Protein AF-A0A060ZR91-F1 (afdb_monomer)

Mean predicted aligned error: 13.42 Å

Solvent-accessible surface area (backbone atoms only — not comparable to full-atom values): 5921 Å² total; per-residue (Å²): 118,66,68,64,54,51,54,52,54,58,44,62,75,67,78,54,93,69,75,80,86,73,86,86,82,72,82,90,55,74,85,43,60,79,54,39,45,56,66,61,23,50,53,33,44,53,58,40,49,58,61,42,46,79,79,43,88,68,94,78,86,84,88,86,74,89,71,69,62,54,81,82,82,74,76,83,83,82,81,69,82,80,74,78,81,121

Structure (mmCIF, N/CA/C/O backbone):
data_AF-A0A060ZR91-F1
#
_entry.id   AF-A0A060ZR91-F1
#
loop_
_atom_site.group_PDB
_atom_site.id
_atom_site.type_symbol
_atom_site.label_atom_id
_atom_site.label_alt_id
_atom_site.label_comp_id
_atom_site.label_asym_id
_atom_site.label_entity_id
_atom_site.label_seq_id
_atom_site.pdbx_PDB_ins_code
_atom_site.Cartn_x
_atom_site.Cartn_y
_atom_site.Cartn_z
_atom_site.occupancy
_atom_site.B_iso_or_equiv
_atom_site.auth_seq_id
_atom_site.auth_comp_id
_atom_site.auth_asym_id
_atom_site.auth_atom_id
_atom_site.pdbx_PDB_model_num
ATOM 1 N N . MET A 1 1 ? -17.337 1.156 -10.558 1.00 53.50 1 MET A N 1
ATOM 2 C CA . MET A 1 1 ? -17.754 -0.257 -10.386 1.00 53.50 1 MET A CA 1
ATOM 3 C C . MET A 1 1 ? -16.920 -1.244 -11.204 1.00 53.50 1 MET A C 1
ATOM 5 O O . MET A 1 1 ? -16.937 -2.422 -10.882 1.00 53.50 1 MET A O 1
ATOM 9 N N . GLU A 1 2 ? -16.153 -0.812 -12.210 1.00 60.34 2 GLU A N 1
ATOM 10 C CA . GLU A 1 2 ? -15.430 -1.740 -13.099 1.00 60.34 2 GLU A CA 1
ATOM 11 C C . GLU A 1 2 ? -14.220 -2.430 -12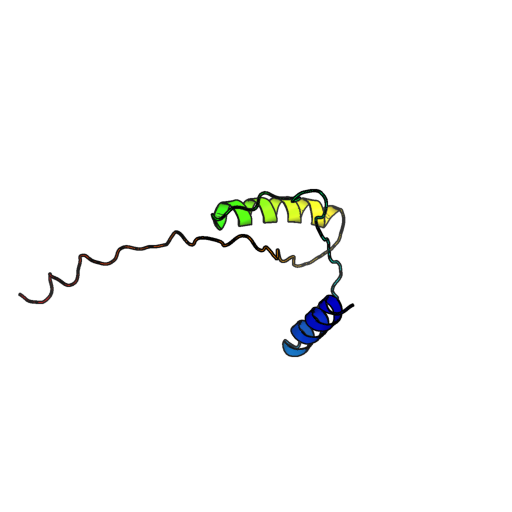.451 1.00 60.34 2 GLU A C 1
ATOM 13 O O . GLU A 1 2 ? -14.036 -3.632 -12.627 1.00 60.34 2 GLU A O 1
ATOM 18 N N . ILE A 1 3 ? -13.445 -1.715 -11.626 1.00 59.00 3 ILE A N 1
ATOM 19 C CA . ILE A 1 3 ? -12.251 -2.271 -10.962 1.00 59.00 3 ILE A CA 1
ATOM 20 C C . ILE A 1 3 ? -12.623 -3.419 -10.013 1.00 59.00 3 ILE A C 1
ATOM 22 O O . ILE A 1 3 ? -11.979 -4.463 -10.026 1.00 59.00 3 ILE A O 1
ATOM 26 N N . ALA A 1 4 ? -13.702 -3.266 -9.239 1.00 56.84 4 ALA A N 1
ATOM 27 C CA . ALA A 1 4 ? -14.180 -4.303 -8.323 1.00 56.84 4 ALA A CA 1
ATOM 28 C C . ALA A 1 4 ? -14.539 -5.609 -9.057 1.00 56.84 4 ALA A C 1
ATOM 30 O O . ALA A 1 4 ? -14.244 -6.694 -8.566 1.00 56.84 4 ALA A O 1
ATOM 31 N N . ASN A 1 5 ? -15.102 -5.503 -10.265 1.00 64.50 5 ASN A N 1
ATOM 32 C CA . ASN A 1 5 ? -15.428 -6.653 -11.109 1.00 64.50 5 ASN A CA 1
ATOM 33 C C . ASN A 1 5 ? -14.178 -7.347 -11.672 1.00 64.50 5 ASN A C 1
ATOM 35 O O . ASN A 1 5 ? -14.160 -8.567 -11.828 1.00 64.50 5 ASN A O 1
ATOM 39 N N . TYR A 1 6 ? -13.129 -6.583 -11.985 1.00 65.31 6 TYR A N 1
ATOM 40 C CA . TYR A 1 6 ? -11.868 -7.144 -12.473 1.00 65.31 6 TYR A CA 1
ATOM 41 C C . TYR A 1 6 ? -11.128 -7.903 -11.369 1.00 65.31 6 TYR A C 1
ATOM 43 O O . TYR A 1 6 ? -10.629 -9.006 -11.584 1.00 65.31 6 TYR A O 1
ATOM 51 N N . VAL A 1 7 ? -11.129 -7.331 -10.165 1.00 59.34 7 VAL A N 1
ATOM 52 C CA . VAL A 1 7 ? -10.577 -7.937 -8.953 1.00 59.34 7 VAL A CA 1
ATOM 53 C C . VAL A 1 7 ? -11.303 -9.250 -8.628 1.00 59.34 7 VAL A C 1
ATOM 55 O O . VAL A 1 7 ? -10.644 -10.268 -8.425 1.00 59.34 7 VAL A O 1
ATOM 58 N N . ASP A 1 8 ? -12.641 -9.267 -8.671 1.00 61.75 8 ASP A N 1
ATOM 59 C CA . ASP A 1 8 ? -13.433 -10.488 -8.449 1.00 61.75 8 ASP A CA 1
ATOM 60 C C . ASP A 1 8 ? -13.105 -11.585 -9.480 1.00 61.75 8 ASP A C 1
ATOM 62 O O . ASP A 1 8 ? -12.813 -12.724 -9.110 1.00 61.75 8 ASP A O 1
ATOM 66 N N . LYS A 1 9 ? -13.041 -11.238 -10.776 1.00 64.62 9 LYS A N 1
ATOM 67 C CA . LYS A 1 9 ? -12.675 -12.182 -11.850 1.00 64.62 9 LYS A CA 1
ATOM 68 C C . LYS A 1 9 ? -11.263 -12.751 -11.700 1.00 64.62 9 LYS A C 1
ATOM 70 O O . LYS A 1 9 ? -11.074 -13.946 -11.923 1.00 64.62 9 LYS A O 1
ATOM 75 N N . PHE A 1 10 ? -10.287 -11.925 -11.323 1.00 63.41 10 PHE A N 1
ATOM 76 C CA . PHE A 1 10 ? -8.897 -12.352 -11.156 1.00 63.41 10 PHE A CA 1
ATOM 77 C C . PHE A 1 10 ? -8.749 -13.383 -10.026 1.00 63.41 10 PHE A C 1
ATOM 79 O O . PHE A 1 10 ? -8.115 -14.421 -10.212 1.00 63.41 10 PHE A O 1
ATOM 86 N N . TYR A 1 11 ? -9.394 -13.154 -8.877 1.00 52.47 11 TYR A N 1
ATOM 87 C CA . TYR A 1 11 ? -9.318 -14.081 -7.743 1.00 52.47 11 TYR A CA 1
ATOM 88 C C . TYR A 1 11 ? -10.123 -15.370 -7.956 1.00 52.47 11 TYR A C 1
ATOM 90 O O . TYR A 1 11 ? -9.710 -16.434 -7.490 1.00 52.47 11 TYR A O 1
ATOM 98 N N . ARG A 1 12 ? -11.221 -15.317 -8.721 1.00 55.16 12 ARG A N 1
ATOM 99 C CA . ARG A 1 12 ? -12.025 -16.503 -9.066 1.00 55.16 12 ARG A CA 1
ATOM 100 C C . ARG A 1 12 ? -11.264 -17.495 -9.952 1.00 55.16 12 ARG A C 1
ATOM 102 O O . ARG A 1 12 ? -11.447 -18.699 -9.799 1.00 55.16 12 ARG A O 1
ATOM 109 N N . ALA A 1 13 ? -10.388 -17.001 -10.830 1.00 52.78 13 ALA A N 1
ATOM 110 C CA . ALA A 1 13 ? -9.567 -17.822 -11.725 1.00 52.78 13 ALA A CA 1
ATOM 111 C C . ALA A 1 13 ? -8.453 -18.611 -11.005 1.00 52.78 13 ALA A C 1
ATOM 113 O O . ALA A 1 13 ? -7.957 -19.595 -11.545 1.00 52.78 13 ALA A O 1
ATOM 114 N N . LEU A 1 14 ? -8.077 -18.210 -9.785 1.00 52.59 14 LEU A N 1
ATOM 115 C CA . LEU A 1 14 ? -6.988 -18.826 -9.015 1.00 52.59 14 LEU A CA 1
ATOM 116 C C . LEU A 1 14 ? -7.464 -19.900 -8.017 1.00 52.59 14 LEU A C 1
ATOM 118 O O . LEU A 1 14 ? -6.638 -20.488 -7.328 1.00 52.59 14 LEU A O 1
ATOM 122 N N . ASN A 1 15 ? -8.773 -20.179 -7.937 1.00 43.72 15 ASN A N 1
ATOM 123 C CA . ASN A 1 15 ? -9.385 -21.168 -7.030 1.00 43.72 15 ASN A CA 1
ATOM 124 C C . ASN A 1 15 ? -9.018 -20.995 -5.536 1.00 43.72 15 ASN A C 1
ATOM 126 O O . ASN A 1 15 ? -9.015 -21.954 -4.765 1.00 43.72 15 ASN A O 1
ATOM 130 N N . ILE A 1 16 ? -8.726 -19.765 -5.108 1.00 46.72 16 ILE A N 1
ATOM 131 C CA . ILE A 1 16 ? -8.491 -19.418 -3.703 1.00 46.72 16 ILE A CA 1
ATOM 132 C C . ILE A 1 16 ? -9.704 -18.616 -3.218 1.00 46.72 16 ILE A C 1
ATOM 134 O O . ILE A 1 16 ? -10.004 -17.551 -3.754 1.00 46.72 16 ILE A O 1
ATOM 138 N N . ARG A 1 17 ? -10.400 -19.084 -2.172 1.00 45.78 17 ARG A N 1
ATOM 139 C CA . ARG A 1 17 ? -11.349 -18.243 -1.420 1.00 45.78 17 ARG A CA 1
ATOM 140 C C . ARG A 1 17 ? -10.556 -17.257 -0.562 1.00 45.78 17 ARG A C 1
ATOM 142 O O . ARG A 1 17 ? -10.344 -17.497 0.621 1.00 45.78 17 ARG A O 1
ATOM 149 N N . VAL A 1 18 ? -10.109 -16.154 -1.155 1.00 50.94 18 VAL A N 1
ATOM 150 C CA . VAL A 1 18 ? -9.647 -14.989 -0.393 1.00 50.94 18 VAL A CA 1
ATOM 151 C C . VAL A 1 18 ? -10.870 -14.097 -0.192 1.00 50.94 18 VAL A C 1
ATOM 153 O O . VAL A 1 18 ? -11.249 -13.402 -1.135 1.00 50.94 18 VAL A O 1
ATOM 156 N N . PRO A 1 19 ? -11.549 -14.089 0.972 1.00 51.19 19 PRO A N 1
ATOM 157 C CA . PRO A 1 19 ? -12.416 -12.959 1.257 1.00 51.19 19 PRO A CA 1
ATOM 158 C C . PRO A 1 19 ? -11.518 -11.721 1.194 1.00 51.19 19 PRO A C 1
ATOM 160 O O . PRO A 1 19 ? -10.522 -11.652 1.914 1.00 51.19 19 PRO A O 1
ATOM 163 N N . LEU A 1 20 ? -11.807 -10.769 0.305 1.00 53.62 20 LEU A N 1
ATOM 164 C CA . LEU A 1 20 ? -11.121 -9.482 0.317 1.00 53.62 20 LEU A CA 1
ATOM 165 C C . LEU A 1 20 ? -11.538 -8.776 1.610 1.00 53.62 20 LEU A C 1
ATOM 167 O O . LEU A 1 20 ? -12.519 -8.040 1.655 1.00 53.62 20 LEU A O 1
ATOM 171 N N . ILE A 1 21 ? -10.820 -9.059 2.694 1.00 62.69 21 ILE A N 1
ATOM 172 C CA . ILE A 1 21 ? -11.169 -8.577 4.031 1.00 62.69 21 ILE A CA 1
ATOM 173 C 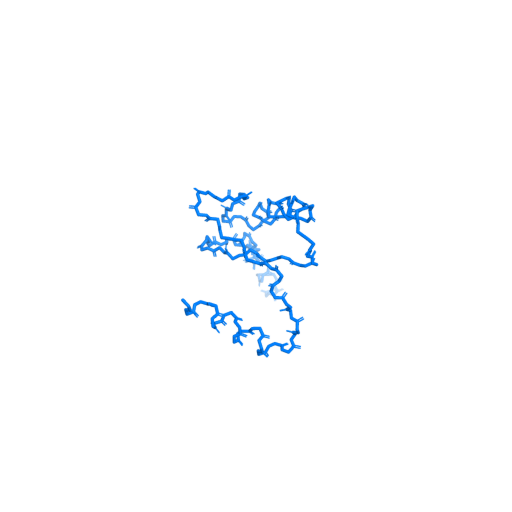C . ILE A 1 21 ? -11.009 -7.053 4.104 1.00 62.69 21 ILE A C 1
ATOM 175 O O . ILE A 1 21 ? -11.612 -6.409 4.961 1.00 62.69 21 ILE A O 1
ATOM 179 N N . GLY A 1 22 ? -10.228 -6.444 3.199 1.00 67.44 22 GLY A N 1
ATOM 180 C CA . GLY A 1 22 ? -10.070 -4.999 3.076 1.00 67.44 22 GLY A CA 1
ATOM 181 C C . GLY A 1 22 ? -9.357 -4.540 1.810 1.00 67.44 22 GLY A C 1
ATOM 182 O O . GLY A 1 22 ? -8.459 -5.215 1.321 1.00 67.44 22 GLY A O 1
ATOM 183 N N . LEU A 1 23 ? -9.738 -3.351 1.348 1.00 78.00 23 LEU A N 1
ATOM 184 C CA . LEU A 1 23 ? -9.034 -2.549 0.354 1.00 78.00 23 LEU A CA 1
ATOM 185 C C . LEU A 1 23 ? -8.793 -1.169 0.976 1.00 78.00 23 LEU A C 1
ATOM 187 O O . LEU A 1 23 ? -9.743 -0.546 1.447 1.00 78.00 23 LEU A O 1
ATOM 191 N N . GLU A 1 24 ? -7.545 -0.709 0.995 1.00 79.31 24 GLU A N 1
ATOM 192 C CA . GLU A 1 24 ? -7.168 0.623 1.477 1.00 79.31 24 GLU A CA 1
ATOM 193 C C . GLU A 1 24 ? -6.549 1.385 0.303 1.00 79.31 24 GLU A C 1
ATOM 195 O O . GLU A 1 24 ? -5.557 0.940 -0.268 1.00 79.31 24 GLU A O 1
ATOM 200 N N . VAL A 1 25 ? -7.190 2.483 -0.108 1.00 82.50 25 VAL A N 1
ATOM 201 C CA . VAL A 1 25 ? -6.720 3.341 -1.204 1.00 82.50 25 VAL A CA 1
ATOM 202 C C . VAL A 1 25 ? -6.146 4.609 -0.597 1.00 82.50 25 VAL A C 1
ATOM 204 O O . VAL A 1 25 ? -6.869 5.368 0.049 1.00 82.50 25 VAL A O 1
ATOM 207 N N . TRP A 1 26 ? -4.860 4.843 -0.826 1.00 87.62 26 TRP A N 1
ATOM 208 C CA . TRP A 1 26 ? -4.149 6.021 -0.346 1.00 87.62 26 TRP A CA 1
ATOM 209 C C . TRP A 1 26 ? -4.402 7.193 -1.295 1.00 87.62 26 TRP A C 1
ATOM 211 O O . TRP A 1 26 ? -3.915 7.205 -2.421 1.00 87.62 26 TRP A O 1
ATOM 221 N N . LYS A 1 27 ? -5.254 8.136 -0.878 1.00 77.06 27 LYS A N 1
ATOM 222 C CA . LYS A 1 27 ? -5.678 9.270 -1.722 1.00 77.06 27 LYS A CA 1
ATOM 223 C C . LYS A 1 27 ? -4.927 10.565 -1.434 1.00 77.06 27 LYS A C 1
ATOM 225 O O . LYS A 1 27 ? -4.767 11.373 -2.338 1.00 77.06 27 LYS A O 1
ATOM 230 N N . GLU A 1 28 ? -4.527 10.776 -0.183 1.00 87.25 28 GLU A N 1
ATOM 231 C CA . GLU A 1 28 ? -3.877 12.021 0.245 1.00 87.25 28 GLU A CA 1
ATOM 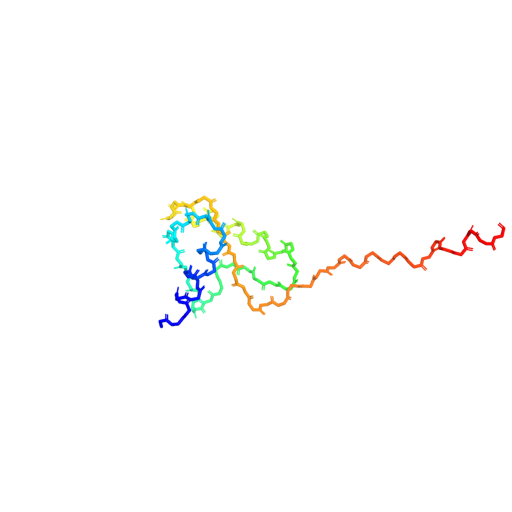232 C C . GLU A 1 28 ? -2.357 11.943 0.115 1.00 87.25 28 GLU A C 1
ATOM 234 O O . GLU A 1 28 ? -1.721 12.885 -0.349 1.00 87.25 28 GLU A O 1
ATOM 239 N N . ARG A 1 29 ? -1.776 10.812 0.521 1.00 89.75 29 ARG A N 1
ATOM 240 C CA . ARG A 1 29 ? -0.346 10.517 0.426 1.00 89.75 29 ARG A CA 1
ATOM 241 C C . ARG A 1 29 ? -0.114 9.022 0.563 1.00 89.75 29 ARG A C 1
ATOM 243 O O . ARG A 1 29 ? -0.959 8.329 1.126 1.00 89.75 29 ARG A O 1
ATOM 250 N N . ASP A 1 30 ? 1.055 8.564 0.141 1.00 91.19 30 ASP A N 1
ATOM 251 C CA . ASP A 1 30 ? 1.472 7.191 0.392 1.00 91.19 30 ASP A CA 1
ATOM 252 C C . ASP A 1 30 ? 1.689 6.955 1.894 1.00 91.19 30 ASP A C 1
ATOM 254 O O . ASP A 1 30 ? 2.343 7.738 2.588 1.00 91.19 30 ASP A O 1
ATOM 258 N N . GLU A 1 31 ? 1.135 5.859 2.409 1.00 92.69 31 GLU A N 1
ATOM 259 C CA . GLU A 1 31 ? 1.268 5.479 3.823 1.00 92.69 31 GLU A CA 1
ATOM 260 C C . GLU A 1 31 ? 2.595 4.761 4.128 1.00 92.69 31 GLU A C 1
ATOM 262 O O . GLU A 1 31 ? 2.947 4.520 5.288 1.00 92.69 31 GLU A O 1
ATOM 267 N N . CYS A 1 32 ? 3.345 4.413 3.084 1.00 93.88 32 CYS A N 1
ATOM 268 C CA . CYS A 1 32 ? 4.716 3.935 3.164 1.00 93.88 32 CYS A CA 1
ATOM 269 C C . CYS A 1 32 ? 5.548 4.545 2.036 1.00 93.88 32 CYS A C 1
ATOM 271 O O . CYS A 1 32 ? 5.019 5.050 1.052 1.00 93.88 32 CYS A O 1
ATOM 273 N N . ILE A 1 33 ? 6.867 4.478 2.162 1.00 94.88 33 ILE A N 1
ATOM 274 C CA . ILE A 1 33 ? 7.775 4.971 1.133 1.00 94.88 33 ILE A CA 1
ATOM 275 C C . ILE A 1 33 ? 7.745 3.990 -0.043 1.00 94.88 33 ILE A C 1
ATOM 277 O O . ILE A 1 33 ? 7.996 2.797 0.137 1.00 94.88 33 ILE A O 1
ATOM 281 N N . ILE A 1 34 ? 7.460 4.504 -1.238 1.00 93.19 34 ILE A N 1
ATOM 282 C CA . ILE A 1 34 ? 7.531 3.761 -2.495 1.00 93.19 34 ILE A CA 1
ATOM 283 C C . ILE A 1 34 ? 8.630 4.390 -3.351 1.00 93.19 34 ILE A C 1
ATOM 285 O O . ILE A 1 34 ? 8.553 5.560 -3.717 1.00 93.19 34 ILE A O 1
ATOM 289 N N . THR A 1 35 ? 9.655 3.609 -3.674 1.00 93.00 35 THR A N 1
ATOM 290 C CA . THR A 1 35 ? 10.759 4.004 -4.555 1.00 93.00 35 THR A CA 1
ATOM 291 C C . THR A 1 35 ? 10.973 2.967 -5.654 1.00 93.00 35 THR A C 1
ATOM 293 O O . THR A 1 35 ? 10.407 1.872 -5.633 1.00 93.00 35 THR A O 1
ATOM 296 N N . GLU A 1 36 ? 11.829 3.296 -6.618 1.00 92.44 36 GLU A N 1
ATOM 297 C CA . GLU A 1 36 ? 12.259 2.336 -7.634 1.00 92.44 36 GLU A CA 1
ATOM 298 C C . GLU A 1 36 ? 13.100 1.194 -7.048 1.00 92.44 36 GLU A C 1
ATOM 300 O O . GLU A 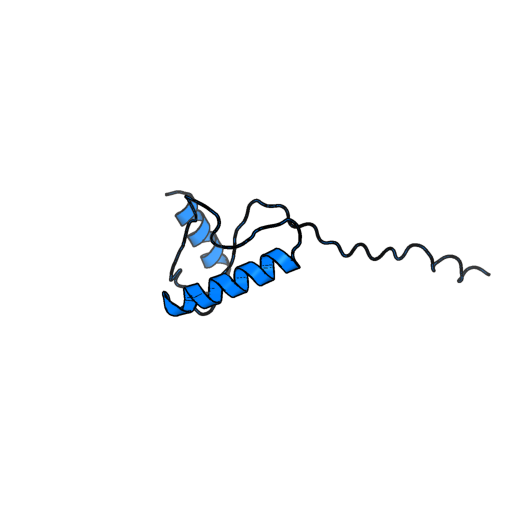1 36 ? 13.215 0.144 -7.670 1.00 92.44 36 GLU A O 1
ATOM 305 N N . GLU A 1 37 ? 13.686 1.356 -5.860 1.00 92.31 37 GLU A N 1
ATOM 306 C CA . GLU A 1 37 ? 14.490 0.310 -5.239 1.00 92.31 37 GLU A CA 1
ATOM 307 C C . GLU A 1 37 ? 13.578 -0.729 -4.552 1.0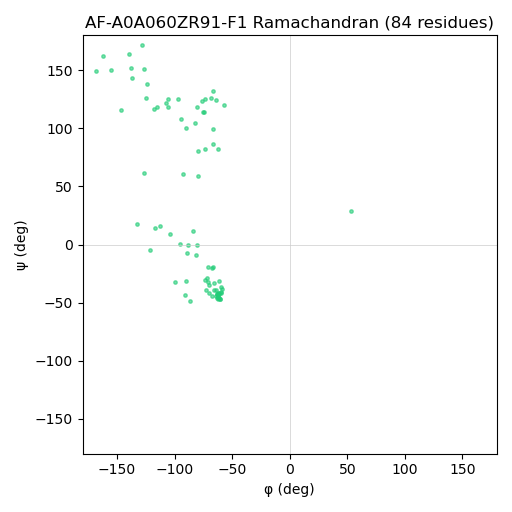0 92.31 37 GLU A C 1
ATOM 309 O O . GLU A 1 37 ? 12.867 -0.396 -3.594 1.00 92.31 37 GLU A O 1
ATOM 314 N N . PRO A 1 38 ? 13.612 -2.008 -4.975 1.00 89.44 38 PRO A N 1
ATOM 315 C CA . PRO A 1 38 ? 12.701 -3.025 -4.457 1.00 89.44 38 PRO A CA 1
ATOM 316 C C . PRO A 1 38 ? 12.824 -3.221 -2.943 1.00 89.44 38 PRO A C 1
ATOM 318 O O . PRO A 1 38 ? 11.815 -3.358 -2.254 1.00 89.44 38 PRO A O 1
ATOM 321 N N . ASN A 1 39 ? 14.053 -3.217 -2.419 1.00 93.12 39 ASN A N 1
ATOM 322 C CA . ASN A 1 39 ? 14.321 -3.500 -1.008 1.00 93.12 39 ASN A CA 1
ATOM 323 C C . ASN A 1 39 ? 13.778 -2.400 -0.094 1.00 93.12 39 ASN A C 1
ATOM 325 O O . ASN A 1 39 ? 13.118 -2.697 0.903 1.00 93.12 39 ASN A O 1
ATOM 329 N N . THR A 1 40 ? 14.004 -1.138 -0.464 1.00 93.31 40 THR A N 1
ATOM 330 C CA . THR A 1 40 ? 13.511 0.025 0.281 1.00 93.31 40 THR A CA 1
ATOM 331 C C . THR A 1 40 ? 11.981 0.042 0.323 1.00 93.31 40 THR A C 1
ATOM 333 O O . THR A 1 40 ? 11.394 0.152 1.404 1.00 93.31 40 THR A O 1
ATOM 336 N N . THR A 1 41 ? 11.325 -0.175 -0.822 1.00 94.12 41 THR A N 1
ATOM 337 C CA . THR A 1 41 ? 9.857 -0.260 -0.904 1.00 94.12 41 THR A CA 1
ATOM 338 C C . THR A 1 41 ? 9.305 -1.434 -0.094 1.00 94.12 41 THR A C 1
ATOM 340 O O . THR A 1 41 ? 8.354 -1.271 0.673 1.00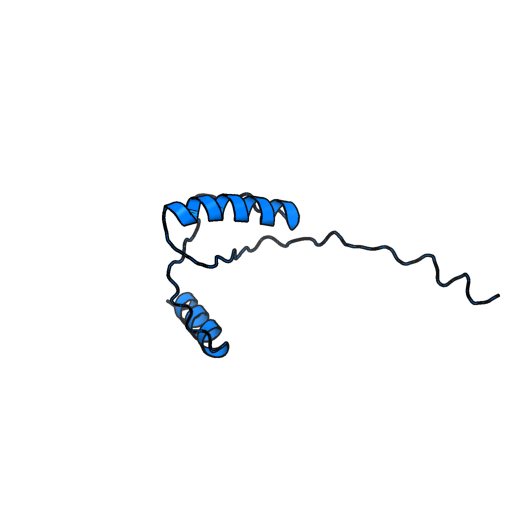 94.12 41 THR A O 1
ATOM 343 N N . LEU A 1 42 ? 9.918 -2.618 -0.204 1.00 94.19 42 LEU A N 1
ATOM 344 C CA . LEU A 1 42 ? 9.489 -3.809 0.530 1.00 94.19 42 LEU A CA 1
ATOM 345 C C . LEU A 1 42 ? 9.590 -3.605 2.043 1.00 94.19 42 LEU A C 1
ATOM 347 O O . LEU A 1 42 ? 8.653 -3.929 2.775 1.00 94.19 42 LEU A O 1
ATOM 351 N N . TRP A 1 43 ? 10.705 -3.052 2.521 1.00 95.62 43 TRP A N 1
ATOM 352 C CA . TRP A 1 43 ? 10.901 -2.813 3.946 1.00 95.62 43 TRP A CA 1
ATOM 353 C C . TRP A 1 43 ? 9.873 -1.824 4.501 1.00 95.62 43 TRP A C 1
ATOM 355 O O . TRP A 1 43 ? 9.231 -2.101 5.519 1.00 95.62 43 TRP A O 1
ATOM 365 N N . SER A 1 44 ? 9.649 -0.711 3.796 1.00 95.69 44 SER A N 1
ATOM 366 C CA . SER A 1 44 ? 8.656 0.287 4.201 1.00 95.69 44 SER A CA 1
ATOM 367 C C . SER A 1 44 ? 7.236 -0.290 4.213 1.00 95.69 44 SER A C 1
ATOM 369 O O . SER A 1 44 ? 6.487 -0.097 5.176 1.00 95.69 44 SER A O 1
ATOM 371 N N . PHE A 1 45 ? 6.886 -1.088 3.200 1.00 95.38 45 PHE A N 1
ATOM 372 C CA . PHE A 1 45 ? 5.599 -1.775 3.137 1.00 95.38 45 PHE A CA 1
ATOM 373 C C . PHE A 1 45 ? 5.392 -2.746 4.309 1.00 95.38 45 PHE A C 1
ATOM 375 O O . PHE A 1 45 ? 4.317 -2.776 4.911 1.00 95.38 45 PHE A O 1
ATOM 382 N N . LEU A 1 46 ? 6.415 -3.520 4.688 1.00 94.44 46 LEU A N 1
ATOM 383 C CA . LEU A 1 46 ? 6.328 -4.440 5.826 1.00 94.44 46 LEU A CA 1
ATOM 384 C C . LEU A 1 46 ? 6.127 -3.697 7.153 1.00 94.44 46 LEU A C 1
ATOM 386 O O . LEU A 1 46 ? 5.331 -4.145 7.983 1.00 94.44 46 LEU A O 1
ATOM 390 N N . GLN A 1 47 ? 6.787 -2.552 7.346 1.00 94.81 47 GLN A N 1
ATOM 391 C CA . GLN A 1 47 ? 6.572 -1.703 8.522 1.00 94.81 47 GLN A CA 1
ATOM 392 C C . GLN A 1 47 ? 5.142 -1.151 8.572 1.00 94.81 47 GLN A C 1
ATOM 394 O O . GLN A 1 47 ? 4.499 -1.174 9.626 1.00 94.81 47 GLN A O 1
ATOM 399 N N . TRP A 1 48 ? 4.609 -0.699 7.436 1.00 94.19 48 TRP A N 1
ATOM 400 C CA . TRP A 1 48 ? 3.214 -0.275 7.345 1.00 94.19 48 TRP A CA 1
ATOM 401 C C . TRP A 1 48 ? 2.243 -1.428 7.635 1.00 94.19 48 TRP A C 1
ATOM 403 O O . TRP A 1 48 ? 1.324 -1.273 8.441 1.00 94.19 48 TRP A O 1
ATOM 413 N N . ARG A 1 49 ? 2.482 -2.623 7.079 1.00 92.06 49 ARG A N 1
ATOM 414 C CA . ARG A 1 49 ? 1.651 -3.818 7.309 1.00 92.06 49 ARG A CA 1
ATOM 415 C C . ARG A 1 49 ? 1.580 -4.195 8.788 1.00 92.06 49 ARG A C 1
ATOM 417 O O . ARG A 1 49 ? 0.515 -4.587 9.263 1.00 92.06 49 ARG A O 1
ATOM 424 N N . GLN A 1 50 ? 2.677 -4.062 9.538 1.00 91.19 50 GLN A N 1
ATOM 425 C CA . GLN A 1 50 ? 2.666 -4.306 10.987 1.00 91.19 50 GLN A CA 1
ATOM 426 C C . GLN A 1 50 ? 1.685 -3.370 11.710 1.00 91.19 50 GLN A C 1
ATOM 428 O O . GLN A 1 50 ? 0.910 -3.827 12.551 1.00 91.19 50 GLN A O 1
ATOM 433 N N . LYS A 1 51 ? 1.642 -2.087 11.323 1.00 90.19 51 LYS A N 1
ATOM 434 C CA . LYS A 1 51 ? 0.663 -1.109 11.832 1.00 90.19 51 LYS A CA 1
ATOM 435 C C . LYS A 1 51 ? -0.755 -1.374 11.323 1.00 90.19 51 LYS A C 1
ATOM 437 O O . LYS A 1 51 ? -1.720 -1.107 12.029 1.00 90.19 51 LYS A O 1
ATOM 442 N N . LEU A 1 52 ? -0.917 -1.898 10.108 1.00 87.75 52 LEU A N 1
ATOM 443 C CA . LEU A 1 52 ? -2.229 -2.315 9.611 1.00 87.75 52 LEU A CA 1
ATOM 444 C C . LEU A 1 52 ? -2.765 -3.500 10.424 1.00 87.75 52 LEU A C 1
ATOM 446 O O . LEU A 1 52 ? -3.950 -3.531 10.741 1.00 87.75 52 LEU A O 1
ATOM 450 N N . LYS A 1 53 ? -1.904 -4.455 10.799 1.00 85.56 53 LYS A N 1
ATOM 451 C CA . LYS A 1 53 ? -2.298 -5.675 11.519 1.00 85.56 53 LYS A CA 1
ATOM 452 C C . LYS A 1 53 ? -2.933 -5.380 12.880 1.00 85.56 53 LYS A C 1
ATOM 454 O O . LYS A 1 53 ? -3.820 -6.123 13.295 1.00 85.56 53 LYS A O 1
ATOM 459 N N . SER A 1 54 ? -2.527 -4.296 13.547 1.00 84.31 54 SER A N 1
ATOM 460 C CA . SER A 1 54 ? -3.148 -3.865 14.807 1.00 84.31 54 SER A CA 1
ATOM 461 C C . SER A 1 54 ? -4.553 -3.282 14.617 1.00 84.31 54 SER A C 1
ATOM 463 O O . SER A 1 54 ? -5.386 -3.418 15.507 1.00 84.31 54 SER A O 1
ATOM 465 N N . ARG A 1 55 ? -4.845 -2.681 13.455 1.00 84.25 55 ARG A N 1
ATOM 466 C CA . ARG A 1 55 ? -6.159 -2.099 13.121 1.00 84.25 55 ARG A CA 1
ATOM 467 C C . ARG A 1 55 ? -7.098 -3.093 12.441 1.00 84.25 55 ARG A C 1
ATOM 469 O O . ARG A 1 55 ? -8.314 -2.992 12.577 1.00 84.25 55 ARG A O 1
ATOM 476 N N . LYS A 1 56 ? -6.545 -4.032 11.671 1.00 81.19 56 LYS A N 1
ATOM 477 C CA . LYS A 1 56 ? -7.297 -4.950 10.818 1.00 81.19 56 LYS A CA 1
ATOM 478 C C . LYS A 1 56 ? -6.608 -6.304 10.738 1.00 81.19 56 LYS A C 1
ATOM 480 O O . LYS A 1 56 ? -5.511 -6.421 10.191 1.00 81.19 56 LYS A O 1
ATOM 485 N N . LYS A 1 57 ? -7.275 -7.343 11.246 1.00 81.19 57 LYS A N 1
ATOM 486 C CA . LYS A 1 57 ? -6.787 -8.721 11.132 1.00 81.19 57 LYS A CA 1
ATOM 487 C C . LYS A 1 57 ? -6.753 -9.136 9.661 1.00 81.19 57 LYS A C 1
ATOM 489 O O . LYS A 1 57 ? -7.760 -9.046 8.964 1.00 81.19 57 LYS A O 1
ATOM 494 N N . HIS A 1 58 ? -5.583 -9.565 9.213 1.00 81.31 58 HIS A N 1
ATOM 495 C CA . HIS A 1 58 ? -5.343 -10.107 7.884 1.00 81.31 58 HIS A CA 1
ATOM 496 C C . HIS A 1 58 ? -4.124 -11.031 7.932 1.00 81.31 58 HIS A C 1
ATOM 498 O O . HIS A 1 58 ? -3.201 -10.806 8.722 1.00 81.31 58 HIS A O 1
ATOM 504 N N . ASP A 1 59 ? -4.113 -12.041 7.067 1.00 81.38 59 ASP A N 1
ATOM 505 C CA . ASP A 1 59 ? -2.994 -12.981 6.963 1.00 81.38 59 ASP A CA 1
ATOM 506 C C . ASP A 1 59 ? -1.926 -12.433 6.015 1.00 81.38 59 ASP A C 1
ATOM 508 O O . ASP A 1 59 ? -0.753 -12.310 6.378 1.00 81.38 59 ASP A O 1
ATOM 512 N N . ASN A 1 60 ? -2.359 -11.978 4.837 1.00 81.69 60 ASN A N 1
ATOM 513 C CA . ASN A 1 60 ? -1.513 -11.437 3.780 1.00 81.69 60 ASN A CA 1
ATOM 514 C C . ASN A 1 60 ? -2.000 -10.053 3.336 1.00 81.69 60 ASN A C 1
ATOM 516 O O . ASN A 1 60 ? -3.189 -9.748 3.404 1.00 81.69 60 ASN A O 1
ATOM 520 N N . ALA A 1 61 ? -1.066 -9.224 2.877 1.00 88.44 61 ALA A N 1
ATOM 521 C CA . ALA A 1 61 ? -1.334 -7.935 2.253 1.00 88.44 61 ALA A CA 1
ATOM 522 C C . ALA A 1 61 ? -0.424 -7.797 1.030 1.00 88.44 61 ALA A C 1
ATOM 524 O O . ALA A 1 61 ? 0.726 -8.239 1.069 1.00 88.44 61 ALA A O 1
ATOM 525 N N . GLN A 1 62 ? -0.937 -7.192 -0.037 1.00 89.88 62 GLN A N 1
ATOM 526 C CA . GLN A 1 62 ? -0.195 -6.930 -1.267 1.00 89.88 62 GLN A CA 1
ATOM 527 C C . GLN A 1 62 ? -0.252 -5.434 -1.567 1.00 89.88 62 GLN A C 1
ATOM 529 O O . GLN A 1 62 ? -1.299 -4.812 -1.391 1.00 89.88 62 GLN A O 1
ATOM 534 N N . LEU A 1 63 ? 0.877 -4.872 -1.998 1.00 90.06 63 LEU A N 1
ATOM 535 C CA . LEU A 1 63 ? 0.977 -3.490 -2.454 1.00 90.06 63 LEU A CA 1
ATOM 536 C C . LEU A 1 63 ? 0.875 -3.463 -3.977 1.00 90.06 63 LEU A C 1
ATOM 538 O O . LEU A 1 63 ? 1.658 -4.124 -4.657 1.00 90.06 63 LEU A O 1
ATOM 542 N N . LEU A 1 64 ? -0.063 -2.679 -4.500 1.00 89.62 64 LEU A N 1
ATOM 543 C CA . LEU A 1 64 ? -0.134 -2.349 -5.918 1.00 89.62 64 LEU A CA 1
ATOM 544 C C . LEU A 1 64 ? 0.341 -0.908 -6.097 1.00 89.62 64 LEU A C 1
ATOM 546 O O . LEU A 1 64 ? -0.188 -0.005 -5.455 1.00 89.62 64 LEU A O 1
ATOM 550 N N . THR A 1 65 ? 1.328 -0.699 -6.964 1.00 89.06 65 THR A N 1
ATOM 551 C CA . THR A 1 65 ? 1.893 0.622 -7.249 1.00 89.06 65 THR A CA 1
ATOM 552 C C . THR A 1 65 ? 2.134 0.801 -8.743 1.00 89.06 65 THR A C 1
ATOM 554 O O . THR A 1 65 ? 2.355 -0.170 -9.466 1.00 89.06 65 THR A O 1
ATOM 557 N N . LEU A 1 66 ? 2.079 2.054 -9.199 1.00 90.06 66 LEU A N 1
ATOM 558 C CA . LEU A 1 66 ? 2.453 2.456 -10.557 1.00 90.06 66 LEU A CA 1
ATOM 559 C C . LEU A 1 66 ? 3.943 2.821 -10.668 1.00 90.06 66 LEU A C 1
ATOM 561 O O . LEU A 1 66 ? 4.434 3.035 -11.775 1.00 90.06 66 LEU A O 1
ATOM 565 N N . VAL A 1 67 ? 4.666 2.889 -9.544 1.00 90.44 67 VAL A N 1
ATOM 566 C CA . VAL A 1 67 ? 6.114 3.122 -9.543 1.00 90.44 67 VAL A CA 1
ATOM 567 C C . VAL A 1 67 ? 6.814 1.899 -10.125 1.00 90.44 67 VAL A C 1
ATOM 569 O O . VAL A 1 67 ? 6.621 0.769 -9.671 1.00 90.44 67 VAL A O 1
ATOM 572 N N . LYS A 1 68 ? 7.647 2.126 -11.143 1.00 89.38 68 LYS A N 1
ATOM 573 C CA . LYS A 1 68 ? 8.440 1.070 -11.765 1.00 89.38 68 LYS A CA 1
ATOM 574 C C . LYS A 1 68 ? 9.600 0.700 -10.845 1.00 89.38 68 LYS A C 1
ATOM 576 O O . LYS A 1 68 ? 10.508 1.493 -10.633 1.00 89.38 68 LYS A O 1
ATOM 581 N N . ILE A 1 69 ? 9.574 -0.522 -10.329 1.00 85.56 69 ILE A N 1
ATOM 582 C CA . ILE A 1 69 ? 10.665 -1.068 -9.522 1.00 85.56 69 ILE A CA 1
ATOM 583 C C . ILE A 1 69 ? 11.824 -1.469 -10.449 1.00 85.56 69 ILE A C 1
ATOM 585 O O . ILE A 1 69 ? 11.651 -2.264 -11.377 1.00 85.56 69 ILE A O 1
ATOM 589 N N . THR A 1 70 ? 13.007 -0.920 -10.191 1.00 86.06 70 THR A N 1
ATOM 590 C CA . THR A 1 70 ? 14.251 -1.182 -10.913 1.00 86.06 70 THR A CA 1
ATOM 591 C C . THR A 1 70 ? 15.035 -2.268 -10.181 1.00 86.06 70 THR A C 1
ATOM 593 O O . THR A 1 70 ? 15.605 -2.050 -9.114 1.00 86.06 70 THR A O 1
ATOM 596 N N . ASN A 1 71 ? 15.090 -3.467 -10.760 1.00 71.00 71 ASN A N 1
ATOM 597 C CA . ASN A 1 71 ? 15.919 -4.546 -10.227 1.00 71.00 71 ASN A CA 1
ATOM 598 C C . ASN A 1 71 ? 17.393 -4.255 -10.535 1.00 71.00 71 ASN A C 1
ATOM 600 O O . ASN A 1 71 ? 17.805 -4.292 -11.691 1.00 71.00 71 ASN A O 1
ATOM 604 N N . THR A 1 72 ? 18.202 -4.011 -9.507 1.00 63.38 72 THR A N 1
ATOM 605 C CA . THR A 1 72 ? 19.640 -3.722 -9.647 1.00 63.38 72 THR A CA 1
ATOM 606 C C . THR A 1 72 ? 20.526 -4.971 -9.752 1.00 63.38 72 THR A C 1
ATOM 608 O O . THR A 1 72 ? 21.749 -4.861 -9.747 1.00 63.38 72 THR A O 1
ATOM 611 N N . HIS A 1 73 ? 19.962 -6.171 -9.939 1.00 61.44 73 HIS A N 1
ATOM 612 C CA . HIS A 1 73 ? 20.745 -7.380 -10.228 1.00 61.44 73 HIS A CA 1
ATOM 613 C C . HIS A 1 73 ? 21.170 -7.462 -11.702 1.00 61.44 73 HIS A C 1
ATOM 615 O O . HIS A 1 73 ? 20.882 -8.425 -12.407 1.00 61.44 73 HIS A O 1
ATOM 621 N N . THR A 1 74 ? 21.916 -6.467 -12.172 1.00 51.94 74 THR A N 1
ATOM 622 C CA . THR A 1 74 ? 22.817 -6.644 -13.311 1.00 51.94 74 THR A CA 1
ATOM 623 C C . THR A 1 74 ? 24.085 -7.321 -12.801 1.00 51.94 74 THR A C 1
ATOM 625 O O . THR A 1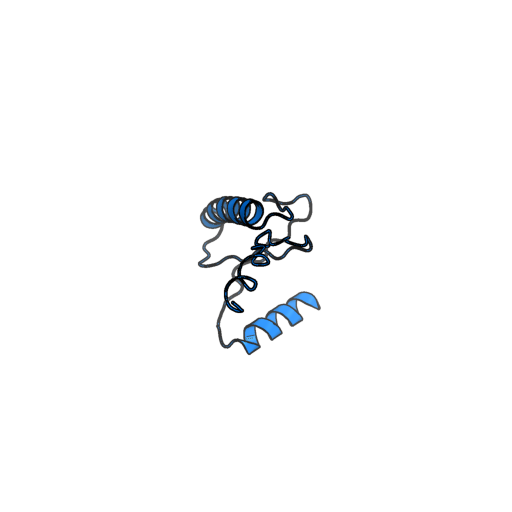 74 ? 25.093 -6.665 -12.546 1.00 51.94 74 THR A O 1
ATOM 628 N N . HIS A 1 75 ? 24.052 -8.645 -12.624 1.00 51.00 75 HIS A N 1
ATOM 629 C CA . HIS A 1 75 ? 25.300 -9.403 -12.600 1.00 51.00 75 HIS A CA 1
ATOM 630 C C . HIS A 1 75 ? 25.905 -9.322 -14.003 1.00 51.00 75 HIS A C 1
ATOM 632 O O . HIS A 1 75 ? 25.505 -10.031 -14.922 1.00 51.00 75 HIS A O 1
ATOM 638 N N . THR A 1 76 ? 26.866 -8.421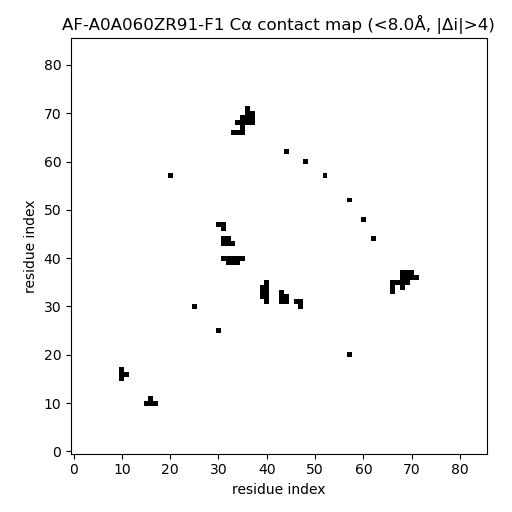 -14.170 1.00 51.44 76 THR A N 1
ATOM 639 C CA . THR A 1 76 ? 27.787 -8.382 -15.303 1.00 51.44 76 THR A CA 1
ATOM 640 C C . THR A 1 76 ? 28.622 -9.663 -15.312 1.00 51.44 76 THR A C 1
ATOM 642 O O . THR A 1 76 ? 29.745 -9.692 -14.818 1.00 51.44 76 THR A O 1
ATOM 645 N N . HIS A 1 77 ? 28.077 -10.747 -15.860 1.00 49.50 77 HIS A N 1
ATOM 646 C CA . HIS A 1 77 ? 28.824 -11.963 -16.173 1.00 49.50 77 HIS A CA 1
ATOM 647 C C . HIS A 1 77 ? 29.318 -11.893 -17.628 1.00 49.50 77 HIS A C 1
ATOM 649 O O . HIS A 1 77 ? 28.954 -12.711 -18.464 1.00 49.50 77 HIS A O 1
ATOM 655 N N . THR A 1 78 ? 30.141 -10.892 -17.958 1.00 52.56 78 THR A N 1
ATOM 656 C CA . THR A 1 78 ? 30.664 -10.699 -19.330 1.00 52.56 78 THR A CA 1
ATOM 657 C C . THR A 1 78 ? 32.170 -10.927 -19.471 1.00 52.56 78 THR A C 1
ATOM 659 O O . THR A 1 78 ? 32.741 -10.549 -20.487 1.00 52.56 78 THR A O 1
ATOM 662 N N . HIS A 1 79 ? 32.844 -11.565 -18.505 1.00 49.06 79 HIS A N 1
ATOM 663 C CA . HIS A 1 79 ? 34.315 -11.649 -18.534 1.00 49.06 79 HIS A CA 1
ATOM 664 C C . HIS A 1 79 ? 34.965 -13.021 -18.286 1.00 49.06 79 HIS A C 1
ATOM 666 O O . HIS A 1 79 ? 36.167 -13.062 -18.044 1.00 49.06 79 HIS A O 1
ATOM 672 N N . LEU A 1 80 ? 34.247 -14.149 -18.405 1.00 50.91 80 LEU A N 1
ATOM 673 C CA . LEU A 1 80 ? 34.866 -15.480 -18.207 1.00 50.91 80 LEU A CA 1
ATOM 674 C C . LEU A 1 80 ? 34.796 -16.457 -19.394 1.00 50.91 80 LEU A C 1
ATOM 676 O O . LEU A 1 80 ? 35.474 -17.478 -19.369 1.00 50.91 80 LEU A O 1
ATOM 680 N N . THR A 1 81 ? 34.117 -16.141 -20.498 1.00 48.41 81 THR A N 1
ATOM 681 C CA . THR A 1 81 ? 34.092 -17.031 -21.682 1.00 48.41 81 THR A CA 1
ATOM 682 C C . THR A 1 81 ? 35.323 -16.933 -22.588 1.00 48.41 81 THR A C 1
ATOM 684 O O . THR A 1 81 ? 35.424 -17.684 -23.553 1.00 48.41 81 THR A O 1
ATOM 687 N N . ARG A 1 82 ? 36.310 -16.073 -22.286 1.00 45.16 82 ARG A N 1
ATOM 688 C CA . ARG A 1 82 ? 37.557 -15.997 -23.076 1.00 45.16 82 ARG A CA 1
ATOM 689 C C . ARG A 1 82 ? 38.667 -16.949 -22.610 1.00 45.16 82 ARG A C 1
ATOM 691 O O . ARG A 1 82 ? 39.717 -16.969 -23.242 1.00 45.16 82 ARG A O 1
ATOM 698 N N . GLN A 1 83 ? 38.444 -17.740 -21.553 1.00 43.16 83 GLN A N 1
ATOM 699 C CA . GLN A 1 83 ? 39.452 -18.657 -20.996 1.00 43.16 83 GLN A CA 1
ATOM 700 C C . GLN A 1 83 ? 39.228 -20.145 -21.339 1.00 43.16 83 GLN A C 1
ATOM 702 O O . GLN A 1 83 ? 39.941 -20.989 -20.815 1.00 43.16 83 GLN A O 1
ATOM 707 N N . GLN A 1 84 ? 38.288 -20.493 -22.229 1.00 42.47 84 GLN A N 1
ATOM 708 C CA . GLN A 1 84 ? 38.069 -21.895 -22.650 1.00 42.47 84 GLN A CA 1
ATOM 709 C C . GLN A 1 84 ? 38.322 -22.176 -24.142 1.00 42.47 84 GLN A C 1
ATOM 711 O O . GLN A 1 84 ? 37.972 -23.239 -24.639 1.00 42.47 84 GLN A O 1
ATOM 716 N N . LEU A 1 85 ? 38.975 -21.257 -24.857 1.00 43.38 85 LEU A N 1
ATOM 717 C CA . LEU A 1 85 ? 39.519 -21.509 -26.197 1.00 43.38 85 LEU A CA 1
ATOM 718 C C . LEU A 1 85 ? 41.005 -21.132 -26.240 1.00 43.38 85 LEU A C 1
ATOM 720 O O . LEU A 1 85 ? 41.387 -20.216 -26.965 1.00 43.38 85 LEU A O 1
ATOM 724 N N . LYS A 1 86 ? 41.819 -21.809 -25.423 1.00 45.09 86 LYS A N 1
ATOM 725 C CA . LYS A 1 86 ? 43.245 -22.078 -25.659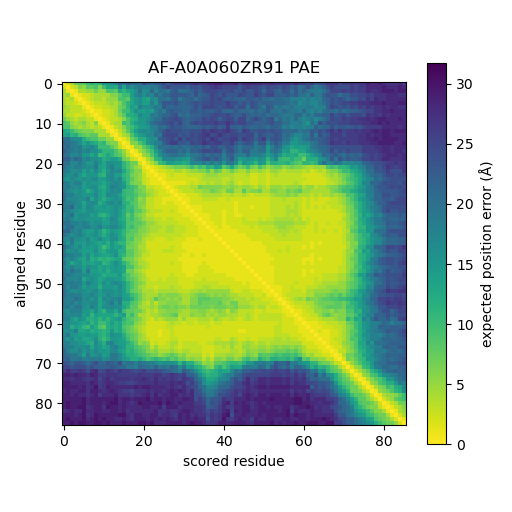 1.00 45.09 86 LYS A CA 1
ATOM 726 C C . LYS A 1 86 ? 43.629 -23.378 -24.972 1.00 45.09 86 LYS A C 1
ATOM 728 O O . LYS A 1 86 ? 43.218 -23.537 -23.804 1.00 45.09 86 LYS A O 1
#

Sequence (86 aa):
MEIANYVDKFYRALNIRVPLIGLEVWKERDECIITEEPNTTLWSFLQWRQKLKSRKKHDNAQLLTLVKITNTHTHTHTHLTRQQLK

Foldseek 3Di:
DVVVVVVVVVVVVVPDPDPCQDDDDDDPDDPFDDALAPVRRVVRVVVSVVVVCVVGPDDDDDDDDPHHRDDPPPPPPPPDPVPPPD

Organism: Oncorhynchus mykiss (NCBI:txid8022)

Radius of gyration: 19.71 Å; Cα contacts (8 Å, |Δi|>4): 39; chains: 1; bounding box: 61×34×41 Å

Secondary structure (DSSP, 8-state):
-HHHHHHHHHHHTTT-----------SSS-SS---S-HHHHHHHHHHHHHHHHHHS--S------SS-----------SSGGGS--

pLDDT: mean 73.65, std 18.32, range [42.47, 95.69]

InterPro domains:
  IPR001590 Peptidase M12B, ADAM/reprolysin [PF01421] (2-73)
  IPR001590 Peptidase M12B, ADAM/reprolysin [PS50215] (1-65)
  IPR024079 Metallopeptidase, catalytic domain superfamily [G3DSA:3.40.390.10] (1-81)